Protein AF-A0A9E1T3X1-F1 (afdb_monomer_lite)

Radius of gyration: 18.81 Å; chains: 1; bounding box: 50×14×44 Å

Foldseek 3Di:
DFDDDPNHTPDDDDDDPPCVVCVVVVHHPCVPVDPVCVVVPVDDDDDDDD

Structure (mmCIF, N/CA/C/O backbone):
data_AF-A0A9E1T3X1-F1
#
_entry.id   AF-A0A9E1T3X1-F1
#
loop_
_atom_site.group_PDB
_atom_site.id
_atom_site.type_symbol
_atom_site.label_atom_id
_atom_site.label_alt_id
_atom_site.label_comp_id
_atom_site.label_asym_id
_atom_site.label_entity_id
_atom_site.label_seq_id
_atom_site.pdbx_PDB_ins_code
_atom_site.Cartn_x
_atom_site.Cartn_y
_atom_site.Cartn_z
_atom_site.occupancy
_atom_site.B_iso_or_equiv
_atom_site.auth_seq_id
_atom_site.auth_comp_id
_atom_site.auth_asym_id
_atom_site.auth_atom_id
_atom_site.pdbx_PDB_model_num
ATOM 1 N N . PHE A 1 1 ? -7.125 -4.414 13.089 1.00 80.94 1 PHE A N 1
ATOM 2 C CA . PHE A 1 1 ? -7.464 -4.661 14.511 1.00 80.94 1 PHE A CA 1
ATOM 3 C C . PHE A 1 1 ? -8.449 -3.586 14.945 1.00 80.94 1 PHE A C 1
ATOM 5 O O . PHE A 1 1 ? -8.333 -2.469 14.449 1.00 80.94 1 PHE A O 1
ATOM 12 N N . TRP A 1 2 ? -9.413 -3.906 15.810 1.00 93.62 2 TRP A N 1
ATOM 13 C CA . TRP A 1 2 ? -10.406 -2.941 16.295 1.00 93.62 2 TRP A CA 1
ATOM 14 C C . TRP A 1 2 ? -10.139 -2.596 17.753 1.00 93.62 2 TRP A C 1
ATOM 16 O O . TRP A 1 2 ? -9.966 -3.501 18.570 1.00 93.62 2 TRP A O 1
ATOM 26 N N . LYS A 1 3 ? -10.145 -1.306 18.092 1.00 96.62 3 LYS A N 1
ATOM 27 C CA . LYS A 1 3 ? -10.240 -0.887 19.491 1.00 96.62 3 LYS A CA 1
ATOM 28 C C . LYS A 1 3 ? -11.699 -0.979 19.904 1.00 96.62 3 LYS A C 1
ATOM 30 O O . LYS A 1 3 ? -12.568 -0.421 19.235 1.00 96.62 3 LYS A O 1
ATOM 35 N N . VAL A 1 4 ? -11.958 -1.717 20.976 1.00 97.06 4 VAL A N 1
ATOM 36 C CA . VAL A 1 4 ? -13.296 -1.887 21.541 1.00 97.06 4 VAL A CA 1
ATOM 37 C C . VAL A 1 4 ? -13.294 -1.327 22.955 1.00 97.06 4 VAL A C 1
ATOM 39 O O . VAL A 1 4 ? -12.514 -1.772 23.793 1.00 97.06 4 VAL A O 1
ATOM 42 N N . GLU A 1 5 ? -14.193 -0.388 23.229 1.00 97.88 5 GLU A N 1
ATOM 43 C CA . GLU A 1 5 ? -14.417 0.185 24.557 1.00 97.88 5 GLU A CA 1
ATOM 44 C C . GLU A 1 5 ? -15.918 0.166 24.858 1.00 97.88 5 GLU A C 1
ATOM 46 O O . GLU A 1 5 ? -16.749 0.411 23.983 1.00 97.88 5 GLU A O 1
ATOM 51 N N . HIS A 1 6 ? -16.287 -0.171 26.096 1.00 96.88 6 HIS A N 1
ATOM 52 C CA . HIS A 1 6 ? -17.691 -0.287 26.522 1.00 96.88 6 HIS A CA 1
ATOM 53 C C . HIS A 1 6 ? -18.546 -1.198 25.615 1.00 96.88 6 HIS A C 1
ATOM 55 O O . HIS A 1 6 ? -19.721 -0.931 25.360 1.00 96.88 6 HIS A O 1
ATOM 61 N N . GLY A 1 7 ? -17.944 -2.271 25.092 1.00 97.06 7 GLY A N 1
ATOM 62 C CA . GLY A 1 7 ? -18.619 -3.231 24.215 1.00 97.06 7 GLY A CA 1
ATOM 63 C C . GLY A 1 7 ? -18.914 -2.717 22.801 1.00 97.06 7 GLY A C 1
ATOM 64 O O . GLY A 1 7 ? -19.672 -3.362 22.080 1.00 97.06 7 GLY A O 1
ATOM 65 N N . ARG A 1 8 ? -18.341 -1.578 22.385 1.00 97.06 8 ARG A N 1
ATOM 66 C CA . ARG A 1 8 ? -18.480 -1.024 21.028 1.00 97.06 8 ARG A CA 1
ATOM 67 C C . ARG A 1 8 ? -17.116 -0.767 20.402 1.00 97.06 8 ARG A C 1
ATOM 69 O O . ARG A 1 8 ? -16.158 -0.470 21.105 1.00 97.06 8 ARG A O 1
ATOM 76 N N . ILE A 1 9 ? -17.039 -0.858 19.077 1.00 96.81 9 ILE A N 1
ATOM 77 C CA . ILE A 1 9 ? -15.835 -0.486 18.327 1.00 96.81 9 ILE A CA 1
ATOM 78 C C . ILE A 1 9 ? -15.702 1.037 18.369 1.00 96.81 9 ILE A C 1
ATOM 80 O O . ILE A 1 9 ? -16.611 1.741 17.931 1.00 96.81 9 ILE A O 1
ATOM 84 N N . THR A 1 10 ? -14.586 1.535 18.891 1.00 97.25 10 THR A N 1
ATOM 85 C CA . THR A 1 10 ? -14.247 2.964 18.884 1.00 97.25 10 THR A CA 1
ATOM 86 C C . THR A 1 10 ? -13.280 3.309 17.765 1.00 97.25 10 THR A C 1
ATOM 88 O O . THR A 1 10 ? -13.377 4.392 17.199 1.00 97.25 10 THR A O 1
ATOM 91 N N . ASP A 1 11 ? -12.395 2.377 17.399 1.00 96.88 11 ASP A N 1
ATOM 92 C CA . ASP A 1 11 ? -11.399 2.597 16.356 1.00 96.88 11 ASP A CA 1
ATOM 93 C C . ASP A 1 11 ? -11.286 1.374 15.451 1.00 96.88 11 ASP A C 1
ATOM 95 O O . ASP A 1 11 ? -11.195 0.230 15.905 1.00 96.88 11 ASP A O 1
ATOM 99 N N . ASN A 1 12 ? -11.246 1.634 14.149 1.00 94.94 12 ASN A N 1
ATOM 100 C CA . ASN A 1 12 ? -11.021 0.633 13.120 1.00 94.94 12 ASN A CA 1
ATOM 101 C C . ASN A 1 12 ? -9.862 1.088 12.237 1.00 94.94 12 ASN A C 1
ATOM 103 O O . ASN A 1 12 ? -10.058 1.826 11.272 1.00 94.94 12 ASN A O 1
ATOM 107 N N . TRP A 1 13 ? -8.651 0.655 12.579 1.00 93.44 13 TRP A N 1
ATOM 108 C CA . TRP A 1 13 ? -7.487 0.928 11.746 1.00 93.44 13 TRP A CA 1
ATOM 109 C C . TRP A 1 13 ? -7.421 -0.064 10.594 1.00 93.44 13 TRP A C 1
ATOM 111 O O . TRP A 1 13 ? -7.348 -1.282 10.800 1.00 93.44 13 TRP A O 1
ATOM 121 N N . VAL A 1 14 ? -7.405 0.492 9.387 1.00 91.56 14 VAL A N 1
ATOM 122 C CA . VAL A 1 14 ? -7.273 -0.237 8.131 1.00 91.56 14 VAL A CA 1
ATOM 123 C C . VAL A 1 14 ? -6.036 0.288 7.420 1.00 91.56 14 VAL A C 1
ATOM 125 O O . VAL A 1 14 ? -5.938 1.480 7.141 1.00 91.56 14 VAL A O 1
ATOM 128 N N . MET A 1 15 ? -5.099 -0.610 7.126 1.00 92.69 15 MET A N 1
ATOM 129 C CA . MET A 1 15 ? -4.000 -0.308 6.218 1.00 92.69 15 MET A CA 1
ATOM 130 C C . MET A 1 15 ? -4.473 -0.592 4.799 1.00 92.69 15 MET A C 1
ATOM 132 O O . MET A 1 15 ? -4.944 -1.693 4.516 1.00 92.69 15 MET A O 1
ATOM 136 N N . VAL A 1 16 ? -4.370 0.408 3.929 1.00 92.50 16 VAL A N 1
ATOM 137 C CA . VAL A 1 16 ? -4.729 0.295 2.516 1.00 92.50 16 VAL A CA 1
ATOM 138 C C . VAL A 1 16 ? -3.467 0.469 1.691 1.00 92.50 16 VAL A C 1
ATOM 140 O O . VAL A 1 16 ? -2.772 1.478 1.813 1.00 92.50 16 VAL A O 1
ATOM 143 N N . ASP A 1 17 ? -3.191 -0.512 0.840 1.00 94.44 17 ASP A N 1
ATOM 144 C CA . ASP A 1 17 ? -2.158 -0.411 -0.183 1.00 94.44 17 ASP A CA 1
ATOM 145 C C . ASP A 1 17 ? -2.692 0.423 -1.357 1.00 94.44 17 ASP A C 1
ATOM 147 O O . ASP A 1 17 ? -3.260 -0.090 -2.322 1.00 94.44 17 ASP A O 1
ATOM 151 N N . PHE A 1 18 ? -2.583 1.746 -1.226 1.00 94.62 18 PHE A N 1
ATOM 152 C CA . PHE A 1 18 ? -3.011 2.685 -2.263 1.00 94.62 18 PHE A CA 1
ATOM 153 C C . PHE A 1 18 ? -2.279 2.492 -3.595 1.00 94.62 18 PHE A C 1
ATOM 155 O O . PHE A 1 18 ? -2.963 2.503 -4.620 1.00 94.62 18 PHE A O 1
ATOM 162 N N . PRO A 1 19 ? -0.945 2.295 -3.625 1.00 93.69 19 PRO A N 1
ATOM 163 C CA . PRO A 1 19 ? -0.249 1.981 -4.867 1.00 93.69 19 PRO A CA 1
ATOM 164 C C . PRO A 1 19 ? -0.851 0.781 -5.601 1.00 93.69 19 PRO A C 1
ATOM 166 O O . PRO A 1 19 ? -1.160 0.889 -6.788 1.00 93.69 19 PRO A O 1
ATOM 169 N N . HIS A 1 20 ? -1.106 -0.327 -4.900 1.00 92.50 20 HIS A N 1
ATOM 170 C CA . HIS A 1 20 ? -1.685 -1.512 -5.529 1.00 92.50 20 HIS A CA 1
ATOM 171 C C . HIS A 1 20 ? -3.119 -1.278 -6.026 1.00 92.50 20 HIS A C 1
ATOM 173 O O . HIS A 1 20 ? -3.470 -1.703 -7.127 1.00 92.50 20 HIS A O 1
ATOM 179 N N . VAL A 1 21 ? -3.949 -0.564 -5.257 1.00 96.44 21 VAL A N 1
ATOM 180 C CA . VAL A 1 21 ? -5.312 -0.196 -5.684 1.00 96.44 21 VAL A CA 1
ATOM 181 C C . VAL A 1 21 ? -5.283 0.659 -6.952 1.00 96.44 21 VAL A C 1
ATOM 183 O O . VAL A 1 21 ? -6.045 0.406 -7.883 1.00 96.44 21 VAL A O 1
ATOM 186 N N . LEU A 1 22 ? -4.399 1.655 -7.021 1.00 96.75 22 LEU A N 1
ATOM 187 C CA . LEU A 1 22 ? -4.266 2.511 -8.200 1.00 96.75 22 LEU A CA 1
ATOM 188 C C . LEU A 1 22 ? -3.786 1.717 -9.421 1.00 96.75 22 LEU A C 1
ATOM 190 O O . LEU A 1 22 ? -4.347 1.892 -10.504 1.00 96.75 22 LEU A O 1
ATOM 194 N N . ALA A 1 23 ? -2.859 0.774 -9.238 1.00 94.19 23 ALA A N 1
ATOM 195 C CA . ALA A 1 23 ? -2.415 -0.115 -10.307 1.00 94.19 23 ALA A CA 1
ATOM 196 C C . ALA A 1 23 ? -3.566 -0.971 -10.875 1.00 94.19 23 ALA A C 1
ATOM 198 O O . ALA A 1 23 ? -3.681 -1.108 -12.093 1.00 94.19 23 ALA A O 1
ATOM 199 N N . GLN A 1 24 ? -4.470 -1.486 -10.028 1.00 95.25 24 GLN A N 1
ATOM 200 C CA . GLN A 1 24 ? -5.671 -2.211 -10.481 1.00 95.25 24 GLN A CA 1
ATOM 201 C C . GLN A 1 24 ? -6.619 -1.333 -11.310 1.00 95.25 24 GLN A C 1
ATOM 203 O O . GLN A 1 24 ? -7.291 -1.826 -12.215 1.00 95.25 24 GLN A O 1
ATOM 208 N N . LEU A 1 25 ? -6.663 -0.031 -11.022 1.00 97.25 25 LEU A N 1
ATOM 209 C CA . LEU A 1 25 ? -7.430 0.957 -11.784 1.00 97.25 25 LEU A CA 1
ATOM 210 C C . LEU A 1 25 ? -6.694 1.453 -13.042 1.00 97.25 25 LEU A C 1
ATOM 212 O O . LEU A 1 25 ? -7.209 2.321 -13.745 1.00 97.25 25 LEU A O 1
ATOM 216 N N . GLY A 1 26 ? -5.506 0.917 -13.337 1.00 95.75 26 GLY A N 1
ATOM 217 C CA . GLY A 1 26 ? -4.688 1.313 -14.483 1.00 95.75 26 GLY A CA 1
ATOM 218 C C . GLY A 1 26 ? -3.936 2.633 -14.293 1.00 95.75 26 GLY A C 1
ATOM 219 O O . GLY A 1 26 ? -3.481 3.215 -15.275 1.00 95.75 26 GLY A O 1
ATOM 220 N N . VAL A 1 27 ? -3.810 3.120 -13.056 1.00 96.62 27 VAL A N 1
ATOM 221 C CA . VAL A 1 27 ? -3.065 4.338 -12.720 1.00 96.62 27 VAL A CA 1
ATOM 222 C C . VAL A 1 27 ? -1.701 3.962 -12.154 1.00 96.62 27 VAL A C 1
ATOM 224 O O . VAL A 1 27 ? -1.603 3.356 -11.089 1.00 96.62 27 VAL A O 1
ATOM 227 N N . ASP A 1 28 ? -0.641 4.381 -12.838 1.00 94.56 28 ASP A N 1
ATOM 228 C CA . ASP A 1 28 ? 0.721 4.295 -12.317 1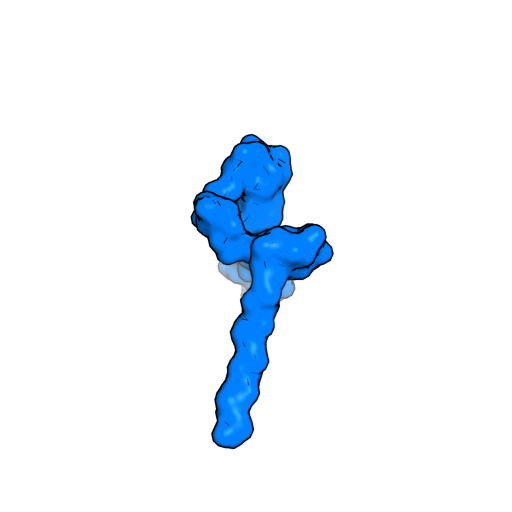.00 94.56 28 ASP A CA 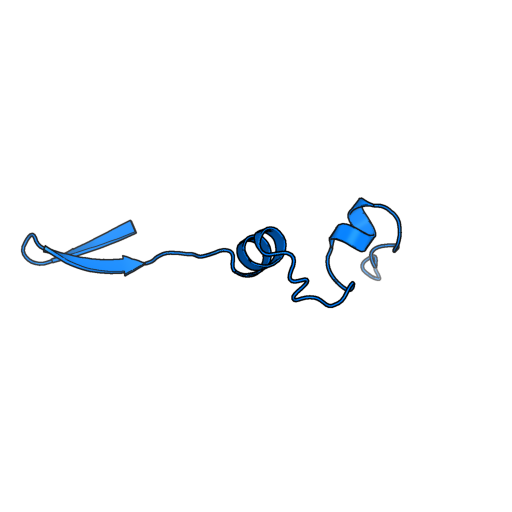1
ATOM 229 C C . ASP A 1 28 ? 1.049 5.540 -11.477 1.00 94.56 28 ASP A C 1
ATOM 231 O O . ASP A 1 28 ? 1.336 6.616 -12.004 1.00 94.56 28 ASP A O 1
ATOM 235 N N . VAL A 1 29 ? 1.002 5.391 -10.150 1.00 95.62 29 VAL A N 1
ATOM 236 C CA . VAL A 1 29 ? 1.286 6.477 -9.196 1.00 95.62 29 VAL A CA 1
ATOM 237 C C . VAL A 1 29 ? 2.775 6.836 -9.115 1.00 95.62 29 VAL A C 1
ATOM 239 O O . VAL A 1 29 ? 3.123 7.896 -8.595 1.00 95.62 29 VAL A O 1
ATOM 242 N N . PHE A 1 30 ? 3.656 5.981 -9.639 1.00 94.12 30 PHE A N 1
ATOM 243 C CA . PHE A 1 30 ? 5.103 6.187 -9.637 1.00 94.12 30 PHE A CA 1
ATOM 244 C C . PHE A 1 30 ? 5.640 6.659 -10.990 1.00 94.12 30 PHE A C 1
ATOM 246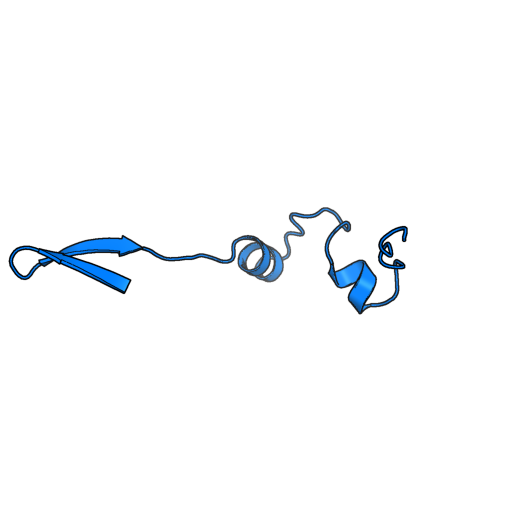 O O . PHE A 1 30 ? 6.836 6.915 -11.100 1.00 94.12 30 PHE A O 1
ATOM 253 N N . ASN A 1 31 ? 4.788 6.817 -12.008 1.00 93.19 31 ASN A N 1
ATOM 254 C CA . ASN A 1 31 ? 5.161 7.345 -13.324 1.00 93.19 31 ASN A CA 1
ATOM 255 C C . ASN A 1 31 ? 6.370 6.613 -13.952 1.00 93.19 31 ASN A C 1
ATOM 257 O O . ASN A 1 31 ? 7.318 7.239 -14.428 1.00 93.19 31 ASN A O 1
ATOM 261 N N . GLY A 1 32 ? 6.368 5.281 -13.906 1.00 90.31 32 GLY A N 1
ATOM 262 C CA . GLY A 1 32 ? 7.432 4.417 -14.423 1.00 90.31 32 GLY A CA 1
ATOM 263 C C . GLY A 1 32 ? 8.650 4.263 -13.504 1.00 90.31 32 GLY A C 1
ATOM 264 O O . GLY A 1 32 ? 9.583 3.527 -13.834 1.00 90.31 32 GLY A O 1
ATOM 265 N N . GLU A 1 33 ? 8.654 4.914 -12.341 1.00 91.19 33 GLU A N 1
ATOM 266 C CA . GLU A 1 33 ? 9.726 4.824 -11.339 1.00 91.19 33 GLU A CA 1
ATOM 267 C C . GLU A 1 33 ? 9.441 3.787 -10.238 1.00 91.19 33 GLU A C 1
ATOM 269 O O . GLU A 1 33 ? 10.150 3.730 -9.234 1.00 91.19 33 GLU A O 1
ATOM 274 N N . GLY A 1 34 ? 8.411 2.956 -10.424 1.00 91.44 34 GLY A N 1
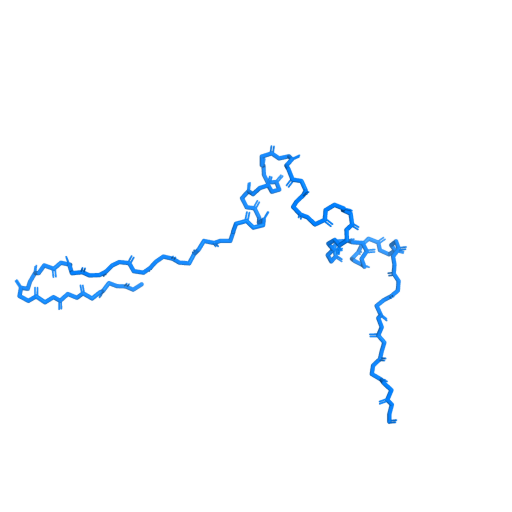ATOM 275 C CA . GLY A 1 34 ? 8.085 1.846 -9.532 1.00 91.44 34 GLY A CA 1
ATOM 276 C C . GLY A 1 34 ? 9.136 0.729 -9.540 1.00 91.44 34 GLY A C 1
ATOM 277 O O . GLY A 1 34 ? 9.979 0.623 -10.441 1.00 91.44 34 GLY A O 1
ATOM 278 N N . TRP A 1 35 ? 9.081 -0.132 -8.520 1.00 90.31 35 TRP A N 1
ATOM 279 C CA . TRP A 1 35 ? 10.032 -1.237 -8.348 1.00 90.31 35 TRP A CA 1
ATOM 280 C C . TRP A 1 35 ? 9.950 -2.286 -9.457 1.00 90.31 35 TRP A C 1
ATOM 282 O O . TRP A 1 35 ? 10.922 -2.992 -9.728 1.00 90.31 35 TRP A O 1
ATOM 292 N N . GLU A 1 36 ? 8.827 -2.324 -10.162 1.00 90.00 36 GLU A N 1
ATOM 293 C CA . GLU A 1 36 ? 8.567 -3.226 -11.269 1.00 90.00 36 GLU A CA 1
ATOM 294 C C . GLU A 1 36 ? 9.590 -3.044 -12.402 1.00 90.00 36 GLU A C 1
ATOM 296 O O . GLU A 1 36 ? 9.851 -3.983 -13.151 1.00 90.00 36 GLU A O 1
ATOM 301 N N . ALA A 1 37 ? 10.211 -1.862 -12.524 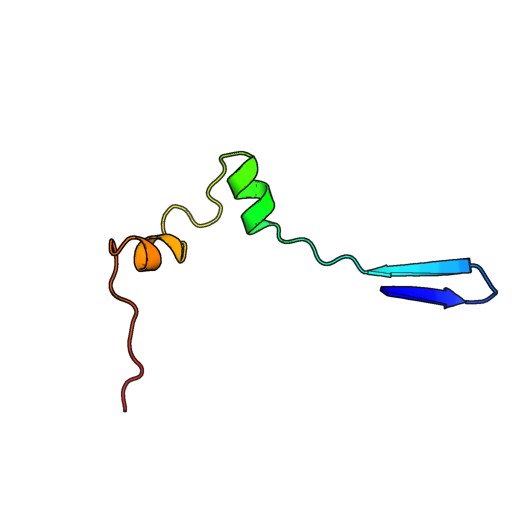1.00 91.31 37 ALA A N 1
ATOM 302 C CA . ALA A 1 37 ? 11.311 -1.636 -13.461 1.00 91.31 37 ALA A CA 1
ATOM 303 C C . ALA A 1 37 ? 12.557 -2.477 -13.125 1.00 91.31 37 ALA A C 1
ATOM 305 O O . ALA A 1 37 ? 13.292 -2.872 -14.027 1.00 91.31 37 ALA A O 1
ATOM 306 N N . PHE A 1 38 ? 12.800 -2.788 -11.852 1.00 93.44 38 PHE A N 1
ATOM 307 C CA . PHE A 1 38 ? 13.880 -3.691 -11.448 1.00 93.44 38 PHE A CA 1
ATOM 308 C C . PHE A 1 38 ? 13.460 -5.155 -11.603 1.00 93.44 38 PHE A C 1
ATOM 310 O O . PHE A 1 38 ? 14.245 -5.952 -12.114 1.00 93.44 38 PHE A O 1
ATOM 317 N N . ASP A 1 39 ? 12.217 -5.496 -11.247 1.00 90.69 39 ASP A N 1
ATOM 318 C CA . ASP A 1 39 ? 11.697 -6.870 -11.349 1.00 90.69 39 ASP A CA 1
ATOM 319 C C . ASP A 1 39 ? 11.653 -7.375 -12.798 1.00 90.69 39 ASP A C 1
ATOM 321 O O . ASP A 1 39 ? 11.962 -8.535 -13.071 1.00 90.69 39 ASP A O 1
ATOM 325 N N . ARG A 1 40 ? 11.307 -6.496 -13.748 1.00 91.62 40 ARG A N 1
ATOM 326 C CA . ARG A 1 40 ? 11.339 -6.797 -15.190 1.00 91.62 40 ARG A CA 1
ATOM 327 C C . ARG A 1 40 ? 12.747 -6.776 -15.792 1.00 91.62 40 ARG A C 1
ATOM 329 O O . ARG A 1 40 ? 12.930 -7.264 -16.904 1.00 91.62 40 ARG A O 1
ATOM 336 N N . GLY A 1 41 ? 13.730 -6.225 -15.078 1.00 91.56 41 GLY A N 1
ATOM 337 C CA . GLY A 1 41 ? 15.099 -6.048 -15.566 1.00 91.56 41 GLY A CA 1
ATOM 338 C C . GLY A 1 41 ? 15.326 -4.798 -16.427 1.00 91.56 41 GLY A C 1
ATOM 339 O O . GLY A 1 41 ? 16.375 -4.693 -17.059 1.00 91.56 41 GLY A O 1
ATOM 340 N N . ASP A 1 42 ? 14.392 -3.842 -16.438 1.00 93.25 42 ASP A N 1
ATOM 341 C CA . ASP A 1 42 ? 14.522 -2.565 -17.159 1.00 93.25 42 ASP A CA 1
ATOM 342 C C . ASP A 1 42 ? 15.571 -1.638 -16.506 1.00 93.25 42 ASP A C 1
ATOM 344 O O . ASP A 1 42 ? 16.206 -0.825 -17.181 1.00 93.25 42 ASP A O 1
ATOM 348 N N . LYS A 1 43 ? 15.756 -1.743 -15.181 1.00 93.12 43 LYS A N 1
ATOM 349 C CA . LYS A 1 43 ? 16.710 -0.954 -14.382 1.00 93.12 43 LYS A CA 1
ATOM 350 C C . LYS A 1 43 ? 17.565 -1.857 -13.484 1.00 93.12 43 LYS A C 1
ATOM 352 O O . LYS A 1 43 ? 17.128 -2.911 -13.032 1.00 93.12 43 LYS A O 1
ATOM 357 N N . VAL A 1 44 ? 18.788 -1.415 -13.172 1.00 92.88 44 VAL A N 1
ATOM 358 C CA . VAL A 1 44 ? 19.683 -2.080 -12.204 1.00 92.88 44 VAL A CA 1
ATOM 359 C C . VAL A 1 44 ? 19.557 -1.395 -10.844 1.00 92.88 44 VAL A C 1
ATOM 361 O O . VAL A 1 44 ? 19.782 -0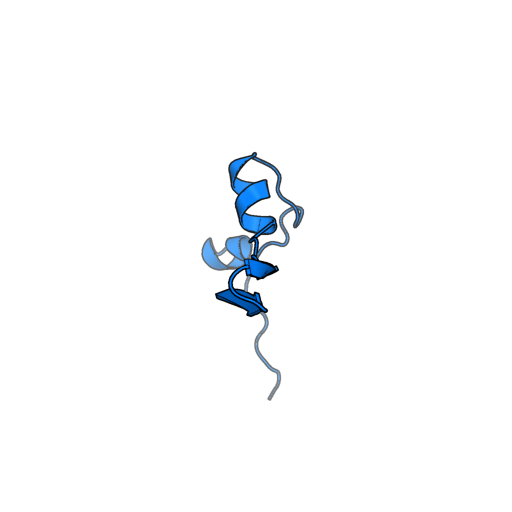.191 -10.739 1.00 92.88 44 VAL A O 1
ATOM 364 N N . ALA A 1 45 ? 19.213 -2.156 -9.801 1.00 91.25 45 ALA A N 1
ATOM 365 C CA . ALA A 1 45 ? 19.064 -1.618 -8.451 1.00 91.25 45 ALA A CA 1
ATOM 366 C C . ALA A 1 45 ? 20.414 -1.120 -7.891 1.00 91.25 45 ALA A C 1
ATOM 368 O O . ALA A 1 45 ? 21.437 -1.797 -8.067 1.00 91.25 45 ALA A O 1
ATOM 369 N N . PRO A 1 46 ? 20.444 0.037 -7.204 1.00 89.62 46 PRO A N 1
ATOM 370 C CA . PRO A 1 46 ? 21.666 0.540 -6.591 1.00 89.62 46 PRO A CA 1
ATOM 371 C C . PRO A 1 46 ? 22.151 -0.424 -5.504 1.00 89.62 46 PRO A C 1
ATOM 373 O O . PRO A 1 46 ? 21.360 -0.983 -4.744 1.00 89.62 46 PRO A O 1
ATOM 376 N N . ARG A 1 47 ? 23.471 -0.612 -5.418 1.00 90.44 47 ARG A N 1
ATOM 377 C CA . ARG A 1 47 ? 24.104 -1.387 -4.344 1.00 90.44 47 ARG A CA 1
ATOM 378 C C . ARG A 1 47 ? 24.678 -0.436 -3.293 1.00 90.44 47 ARG A C 1
ATOM 380 O O . ARG A 1 47 ? 25.175 0.626 -3.676 1.00 90.44 47 ARG A O 1
ATOM 387 N N . PRO A 1 48 ? 24.639 -0.799 -1.999 1.00 91.81 48 PRO A N 1
ATOM 388 C CA . PRO A 1 48 ? 25.318 -0.033 -0.961 1.00 91.81 48 PRO A CA 1
ATOM 389 C C . PRO A 1 48 ? 26.793 0.156 -1.327 1.00 91.81 48 PRO A C 1
ATOM 391 O O . PRO A 1 48 ? 27.440 -0.791 -1.779 1.00 91.81 48 PRO A O 1
ATOM 394 N N . GLN A 1 49 ? 27.319 1.367 -1.147 1.00 88.62 49 GLN A N 1
ATOM 395 C CA . GLN A 1 49 ? 28.762 1.584 -1.188 1.00 88.62 49 GLN A CA 1
ATOM 396 C C . GLN A 1 49 ? 29.333 1.135 0.159 1.00 88.62 49 GLN A C 1
ATOM 398 O O . GLN A 1 49 ? 28.832 1.557 1.200 1.00 88.62 49 GLN A O 1
ATOM 403 N N . THR A 1 50 ? 30.294 0.210 0.107 1.00 79.69 50 THR A N 1
ATOM 404 C CA . THR A 1 50 ? 31.019 -0.326 1.271 1.00 79.69 50 THR A CA 1
ATOM 405 C C . THR A 1 50 ? 31.692 0.763 2.091 1.00 79.69 50 THR A C 1
ATOM 407 O O . THR A 1 50 ? 32.208 1.717 1.465 1.00 79.69 50 THR A O 1
#

pLDDT: mean 93.21, std 3.6, range [79.69, 97.88]

Secondary structure (DSSP, 8-state):
-EEEETTEEEEE-----HHHHHHHTT--TTTT-STHHHHTTSSPPPPPP-

Sequence (50 aa):
FWKVEHGRITDNWVMVDFPHVLAQLGVDVFNGEGWEAFDRGDKVAPRPQT